Protein AF-A0A1T3VGL6-F1 (afdb_monomer_lite)

Sequence (70 aa):
MIAAAPAAAEPTYECTASAEGHMFLVPYDHPRDPGYYYQCRGGAWRLIAVCSQSAGCPPAPDPGGPIVEI

Secondary structure (DSSP, 8-state):
---PPP--SS-SS---GGGTT-EEEE--BTTTB--EEEEEETTEEEEEEE-BTTTBSPPPPPTTSPP---

Structure (mmCIF, N/CA/C/O backbone):
data_AF-A0A1T3VGL6-F1
#
_entry.id   AF-A0A1T3VGL6-F1
#
loop_
_atom_site.group_PDB
_atom_site.id
_atom_site.type_symbol
_atom_site.label_atom_id
_atom_site.label_alt_id
_atom_site.label_comp_id
_atom_site.label_asym_id
_atom_site.label_entity_id
_atom_site.label_seq_id
_atom_site.pdbx_PDB_ins_code
_atom_site.Cartn_x
_atom_site.Cartn_y
_atom_site.Cartn_z
_atom_site.occupancy
_atom_site.B_iso_or_equiv
_atom_site.auth_seq_id
_atom_site.auth_comp_id
_atom_site.auth_asym_id
_atom_site.auth_atom_id
_atom_site.pdbx_PDB_model_num
ATOM 1 N N . MET A 1 1 ? 6.009 -32.902 0.508 1.00 33.88 1 MET A N 1
ATOM 2 C CA . MET A 1 1 ? 6.458 -31.664 1.177 1.00 33.88 1 MET A CA 1
ATOM 3 C C . MET A 1 1 ? 5.715 -30.514 0.529 1.00 33.88 1 MET A C 1
ATOM 5 O O . MET A 1 1 ? 5.902 -30.298 -0.659 1.00 33.88 1 MET A O 1
ATOM 9 N N . ILE A 1 2 ? 4.797 -29.874 1.251 1.00 41.41 2 ILE A N 1
ATOM 10 C CA . ILE A 1 2 ? 4.073 -28.703 0.746 1.00 41.41 2 ILE A CA 1
ATOM 11 C C . ILE A 1 2 ? 5.041 -27.536 0.920 1.00 41.41 2 ILE A C 1
ATOM 13 O O . ILE A 1 2 ? 5.316 -27.130 2.046 1.00 41.41 2 ILE A O 1
ATOM 17 N N . ALA A 1 3 ? 5.647 -27.082 -0.174 1.00 38.88 3 ALA A N 1
ATOM 18 C CA . ALA A 1 3 ? 6.426 -25.858 -0.160 1.00 38.88 3 ALA A CA 1
ATOM 19 C C . ALA A 1 3 ? 5.440 -24.710 0.072 1.00 38.88 3 ALA A C 1
ATOM 21 O O . ALA A 1 3 ? 4.702 -24.336 -0.837 1.00 38.88 3 ALA A O 1
ATOM 22 N N . ALA A 1 4 ? 5.384 -24.190 1.298 1.00 43.78 4 ALA A N 1
ATOM 23 C CA . ALA A 1 4 ? 4.846 -22.858 1.502 1.00 43.78 4 ALA A CA 1
ATOM 24 C C . ALA A 1 4 ? 5.727 -21.924 0.664 1.00 43.78 4 ALA A C 1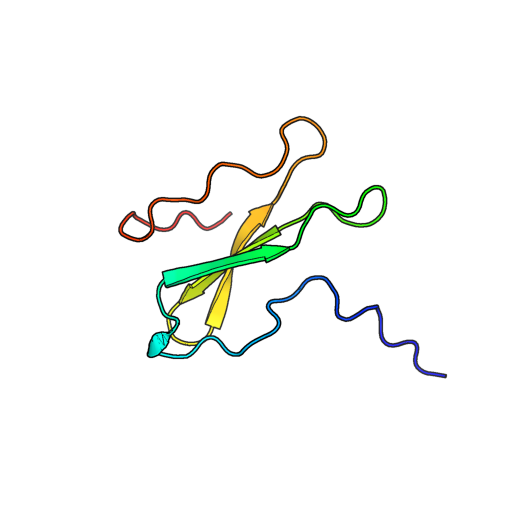
ATOM 26 O O . ALA A 1 4 ? 6.941 -21.857 0.882 1.00 43.78 4 ALA A O 1
ATOM 27 N N . ALA A 1 5 ? 5.139 -21.274 -0.343 1.00 44.19 5 ALA A N 1
ATOM 28 C CA . ALA A 1 5 ? 5.770 -20.125 -0.975 1.00 44.19 5 ALA A CA 1
ATOM 29 C C . ALA A 1 5 ? 6.232 -19.174 0.144 1.00 44.19 5 ALA A C 1
ATOM 31 O O . ALA A 1 5 ? 5.555 -19.110 1.177 1.00 44.19 5 ALA A O 1
ATOM 32 N N . PRO A 1 6 ? 7.381 -18.489 0.013 1.00 42.38 6 PRO A N 1
ATOM 33 C CA . PRO A 1 6 ? 7.795 -17.554 1.047 1.00 42.38 6 PRO A CA 1
ATOM 34 C C . PRO A 1 6 ? 6.645 -16.565 1.258 1.00 42.38 6 PRO A C 1
ATOM 36 O O . PRO A 1 6 ? 6.250 -15.871 0.324 1.00 42.38 6 PRO A O 1
ATOM 39 N N . ALA A 1 7 ? 6.079 -16.554 2.466 1.00 47.94 7 ALA A N 1
ATOM 40 C CA . ALA A 1 7 ? 5.014 -15.652 2.903 1.00 47.94 7 ALA A CA 1
ATOM 41 C C . ALA A 1 7 ? 5.572 -14.228 3.089 1.00 47.94 7 ALA A C 1
ATOM 43 O O . ALA A 1 7 ? 5.512 -13.653 4.171 1.00 47.94 7 ALA A O 1
ATOM 44 N N . ALA A 1 8 ? 6.248 -13.718 2.060 1.00 49.31 8 ALA A N 1
ATOM 45 C CA . ALA A 1 8 ? 7.156 -12.580 2.138 1.00 49.31 8 ALA A CA 1
ATOM 46 C C . ALA A 1 8 ? 6.660 -11.341 1.376 1.00 49.31 8 ALA A C 1
ATOM 48 O O . ALA A 1 8 ? 7.391 -10.360 1.307 1.00 49.31 8 ALA A O 1
ATOM 49 N N . ALA A 1 9 ? 5.435 -11.347 0.842 1.00 58.47 9 ALA A N 1
ATOM 50 C CA . ALA A 1 9 ? 4.897 -10.222 0.067 1.00 58.47 9 ALA A CA 1
ATOM 51 C C . ALA A 1 9 ? 3.597 -9.630 0.646 1.00 58.47 9 ALA A C 1
ATOM 53 O O . ALA A 1 9 ? 2.840 -8.973 -0.068 1.00 58.47 9 ALA A O 1
ATOM 54 N N . GLU A 1 10 ? 3.331 -9.852 1.936 1.00 60.66 10 GLU A N 1
ATOM 55 C CA . GLU A 1 10 ? 2.106 -9.417 2.611 1.00 60.66 10 GLU A CA 1
ATOM 56 C C . GLU A 1 10 ? 2.434 -8.713 3.943 1.00 60.66 10 GLU A C 1
ATOM 58 O O . GLU A 1 10 ? 3.463 -9.002 4.564 1.00 60.66 10 GLU A O 1
ATOM 63 N N . PRO A 1 11 ? 1.593 -7.768 4.393 1.00 71.12 11 PRO A N 1
ATOM 64 C CA . PRO A 1 11 ? 1.779 -7.071 5.662 1.00 71.12 11 PRO A CA 1
ATOM 65 C C . PRO A 1 11 ? 1.867 -8.033 6.855 1.00 71.12 11 PRO A C 1
ATOM 67 O O . PRO A 1 11 ? 1.037 -8.921 7.031 1.00 71.12 11 PRO A O 1
ATOM 70 N N . THR A 1 12 ? 2.880 -7.830 7.702 1.00 74.38 12 THR A N 1
ATOM 71 C CA . THR A 1 12 ? 3.263 -8.767 8.778 1.00 74.38 12 THR A CA 1
ATOM 72 C C . THR A 1 12 ? 2.433 -8.645 10.058 1.00 74.38 12 THR A C 1
ATOM 74 O O . THR A 1 12 ? 2.644 -9.408 11.002 1.00 74.38 12 THR A O 1
ATOM 77 N N . TYR A 1 13 ? 1.505 -7.690 10.115 1.00 78.62 13 TYR A N 1
ATOM 78 C CA . TYR A 1 13 ? 0.602 -7.476 11.243 1.00 78.62 13 TYR A CA 1
ATOM 79 C C . TYR A 1 13 ? -0.820 -7.200 10.763 1.00 78.62 13 TYR A C 1
ATOM 81 O O . TYR A 1 13 ? -1.036 -6.753 9.638 1.00 78.62 13 TYR A O 1
ATOM 89 N N . GLU A 1 14 ? -1.803 -7.471 11.619 1.00 82.69 14 GLU A N 1
ATOM 90 C CA . GLU A 1 14 ? -3.214 -7.297 11.283 1.00 82.69 14 GLU A CA 1
ATOM 91 C C . GLU A 1 14 ? -3.570 -5.816 11.093 1.00 82.69 14 GLU A C 1
ATOM 93 O O . GLU A 1 14 ? -3.174 -4.948 11.878 1.00 82.69 14 GLU A O 1
ATOM 98 N N . CYS A 1 15 ? -4.349 -5.532 10.049 1.00 84.12 15 CYS A N 1
ATOM 99 C CA . CYS A 1 15 ? -4.977 -4.232 9.881 1.00 84.12 15 CYS A CA 1
ATOM 100 C C . CYS A 1 15 ? -6.118 -4.113 10.899 1.00 84.12 15 CYS A C 1
ATOM 102 O O . CYS A 1 15 ? -7.186 -4.687 10.722 1.00 84.12 15 CYS A O 1
ATOM 104 N N . THR A 1 16 ? -5.876 -3.392 11.991 1.00 84.31 16 THR A N 1
ATOM 105 C CA . THR A 1 16 ? -6.881 -3.105 13.026 1.00 84.31 16 THR A CA 1
ATOM 106 C C . THR A 1 16 ? -7.377 -1.667 12.903 1.00 84.31 16 THR A C 1
ATOM 108 O O . THR A 1 16 ? -6.749 -0.852 12.234 1.00 84.31 16 THR A O 1
ATOM 111 N N . ALA A 1 17 ? -8.461 -1.309 13.601 1.00 80.44 17 ALA A N 1
ATOM 112 C CA . ALA A 1 17 ? -8.952 0.076 13.631 1.00 80.44 17 ALA A CA 1
ATOM 113 C C . ALA A 1 17 ? -7.880 1.089 14.087 1.00 80.44 17 ALA A C 1
ATOM 115 O O . ALA A 1 17 ? -7.884 2.235 13.650 1.00 80.44 17 ALA A O 1
ATOM 116 N N . SER A 1 18 ? -6.939 0.660 14.933 1.00 80.00 18 SER A N 1
ATOM 117 C CA . SER A 1 18 ? -5.810 1.482 15.389 1.00 80.00 18 SER A CA 1
ATOM 118 C C . SER A 1 18 ? -4.713 1.646 14.337 1.00 80.00 18 SER A C 1
ATOM 120 O O . SER A 1 18 ? -3.899 2.554 14.456 1.00 80.00 18 SER A O 1
ATOM 122 N N . ALA A 1 19 ? -4.667 0.752 13.349 1.00 80.56 19 ALA A N 1
ATOM 123 C CA . ALA A 1 19 ? -3.733 0.791 12.233 1.00 80.56 19 ALA A CA 1
ATOM 124 C C . ALA A 1 19 ? -4.366 1.397 10.972 1.00 80.56 19 ALA A C 1
ATOM 126 O O . ALA A 1 19 ? -3.732 1.404 9.922 1.00 80.56 19 ALA A O 1
ATOM 127 N N . GLU A 1 20 ? -5.604 1.891 11.041 1.00 82.88 20 GLU A N 1
ATOM 128 C CA . GLU A 1 20 ? -6.293 2.463 9.888 1.00 82.88 20 GLU A CA 1
ATOM 129 C C . GLU A 1 20 ? -5.478 3.619 9.286 1.00 82.88 20 GLU A C 1
ATOM 131 O O . GLU A 1 20 ? -5.016 4.518 9.991 1.00 82.88 20 GLU A O 1
ATOM 136 N N . GLY A 1 21 ? -5.256 3.575 7.972 1.00 78.69 21 GLY A N 1
ATOM 137 C CA . GLY A 1 21 ? -4.404 4.528 7.259 1.00 78.69 21 GLY A CA 1
ATOM 138 C C . GLY A 1 21 ? -2.899 4.259 7.380 1.00 78.69 21 GLY A C 1
ATOM 139 O O . GLY A 1 21 ? -2.119 4.916 6.689 1.00 78.69 21 GLY A O 1
ATOM 140 N N . HIS A 1 22 ? -2.467 3.280 8.188 1.00 84.75 22 HIS A N 1
ATOM 141 C CA . HIS A 1 22 ? -1.075 2.837 8.194 1.00 84.75 22 HIS A CA 1
ATOM 142 C C . HIS A 1 22 ? -0.680 2.325 6.818 1.00 84.75 22 HIS A C 1
ATOM 144 O O . HIS A 1 22 ? -1.474 1.707 6.105 1.00 84.75 22 HIS A O 1
ATOM 150 N N . MET A 1 23 ? 0.587 2.543 6.486 1.00 82.62 23 MET A N 1
ATOM 151 C CA . MET A 1 23 ? 1.178 2.086 5.241 1.00 82.62 23 MET A CA 1
ATOM 152 C C . MET A 1 23 ? 2.223 1.021 5.531 1.00 82.62 23 MET A C 1
ATOM 154 O O . MET A 1 23 ? 3.004 1.138 6.477 1.00 82.62 23 MET A O 1
ATOM 158 N N . PHE A 1 24 ? 2.240 -0.009 4.697 1.00 83.12 24 PHE A N 1
ATOM 159 C CA . PHE A 1 24 ? 3.211 -1.086 4.752 1.00 83.12 24 PHE A CA 1
ATOM 160 C C . PHE A 1 24 ? 3.921 -1.176 3.405 1.00 83.12 24 PHE A C 1
ATOM 162 O O . PHE A 1 24 ? 3.278 -1.359 2.372 1.00 83.12 24 PHE A O 1
ATOM 169 N N . LEU A 1 25 ? 5.244 -1.032 3.424 1.00 79.62 25 LEU A N 1
ATOM 170 C CA . LEU A 1 25 ? 6.089 -1.205 2.249 1.00 79.62 25 LEU A CA 1
ATOM 171 C C . LEU A 1 25 ? 6.686 -2.610 2.280 1.00 79.62 25 LEU A C 1
ATOM 173 O O . LEU A 1 25 ? 7.468 -2.930 3.175 1.00 79.62 25 LEU A O 1
ATOM 177 N N . VAL A 1 26 ? 6.354 -3.417 1.278 1.00 79.81 26 VAL A N 1
ATOM 178 C CA . VAL A 1 26 ? 7.137 -4.598 0.922 1.00 79.81 26 VAL A CA 1
ATOM 179 C C . VAL A 1 26 ? 8.321 -4.110 0.083 1.00 79.81 26 VAL A C 1
ATOM 181 O O . VAL A 1 26 ? 8.108 -3.580 -1.012 1.00 79.81 26 VAL A O 1
ATOM 184 N N . PRO A 1 27 ? 9.560 -4.216 0.589 1.00 72.00 27 PRO A N 1
ATOM 185 C CA . PRO A 1 27 ? 10.728 -3.739 -0.128 1.00 72.00 27 PRO A CA 1
ATOM 186 C C . PRO A 1 27 ? 10.946 -4.542 -1.410 1.00 72.00 27 PRO A C 1
ATOM 188 O O . PRO A 1 27 ? 10.662 -5.732 -1.491 1.00 72.00 27 PRO A O 1
ATOM 191 N N . TYR A 1 28 ? 11.481 -3.858 -2.412 1.00 71.25 28 TYR A N 1
ATOM 192 C CA . TYR A 1 28 ? 11.805 -4.423 -3.714 1.00 71.25 28 TYR A CA 1
ATOM 193 C C . TYR A 1 28 ? 12.955 -5.445 -3.606 1.00 71.25 28 TYR A C 1
ATOM 195 O O . TYR A 1 28 ? 14.089 -5.055 -3.326 1.00 71.25 28 TYR A O 1
ATOM 203 N N . ASP A 1 29 ? 12.669 -6.734 -3.841 1.00 69.69 29 ASP A N 1
ATOM 204 C CA . ASP A 1 29 ? 13.636 -7.849 -3.805 1.00 69.69 29 ASP A CA 1
ATOM 205 C C . ASP A 1 29 ? 13.875 -8.404 -5.219 1.00 69.69 29 ASP A C 1
ATOM 207 O O . ASP A 1 29 ? 13.336 -9.427 -5.655 1.00 69.69 29 ASP A O 1
ATOM 211 N N . HIS A 1 30 ? 14.661 -7.670 -6.004 1.00 61.34 30 HIS A N 1
ATOM 212 C CA . HIS A 1 30 ? 14.921 -8.019 -7.402 1.00 61.34 30 HIS A CA 1
ATOM 213 C C . HIS A 1 30 ? 15.987 -9.115 -7.541 1.00 61.34 30 HIS A C 1
ATOM 215 O O . HIS A 1 30 ? 16.993 -9.058 -6.832 1.00 61.34 30 HIS A O 1
ATOM 221 N N . PRO A 1 31 ? 15.833 -10.092 -8.466 1.00 62.78 31 PRO A N 1
ATOM 222 C CA . PRO A 1 31 ? 14.863 -10.167 -9.571 1.00 62.78 31 PRO A CA 1
ATOM 223 C C . PRO A 1 31 ? 13.540 -10.879 -9.275 1.00 62.78 31 PRO A C 1
ATOM 225 O O . PRO A 1 31 ? 12.798 -11.173 -10.212 1.00 62.78 31 PRO A O 1
ATOM 228 N N . ARG A 1 32 ? 13.247 -11.206 -8.014 1.00 66.88 32 ARG A N 1
ATOM 229 C CA . ARG A 1 32 ? 12.115 -12.073 -7.669 1.00 66.88 32 ARG A CA 1
ATOM 230 C C . ARG A 1 32 ? 10.795 -11.338 -7.527 1.00 66.88 32 ARG A C 1
ATOM 232 O O . ARG A 1 32 ? 9.794 -11.887 -7.975 1.00 66.88 32 ARG A O 1
ATOM 239 N N . ASP A 1 33 ? 10.793 -10.150 -6.929 1.00 67.94 33 ASP A N 1
ATOM 240 C CA . ASP A 1 33 ? 9.548 -9.487 -6.555 1.00 67.94 33 ASP A CA 1
ATOM 241 C C . ASP A 1 33 ? 9.585 -7.963 -6.798 1.00 67.94 33 ASP A C 1
ATOM 243 O O . ASP A 1 33 ? 10.501 -7.272 -6.331 1.00 67.94 33 ASP A O 1
ATOM 247 N N . PRO A 1 34 ? 8.621 -7.412 -7.563 1.00 67.50 34 PRO A N 1
ATOM 248 C CA . PRO A 1 34 ? 8.414 -5.977 -7.621 1.00 67.50 34 PRO A CA 1
ATOM 249 C C . PRO A 1 34 ? 7.771 -5.557 -6.297 1.00 67.50 34 PRO A C 1
ATOM 251 O O . PRO A 1 34 ? 6.612 -5.862 -6.079 1.00 67.50 34 PRO A O 1
ATOM 254 N N . GLY A 1 35 ? 8.513 -4.888 -5.409 1.00 77.81 35 GLY A N 1
ATOM 255 C CA . GLY A 1 35 ? 7.994 -4.457 -4.103 1.00 77.81 35 GLY A CA 1
ATOM 256 C C . GLY A 1 35 ? 6.618 -3.771 -4.167 1.00 77.81 35 GLY A C 1
ATOM 257 O O . GLY A 1 35 ? 6.184 -3.290 -5.214 1.00 77.81 35 GLY A O 1
ATOM 258 N N . TYR A 1 36 ? 5.925 -3.683 -3.037 1.00 82.31 36 TYR A N 1
ATOM 259 C CA . TYR A 1 36 ? 4.511 -3.291 -2.984 1.00 82.31 36 TYR A CA 1
ATOM 260 C C . TYR A 1 36 ? 4.231 -2.288 -1.870 1.00 82.31 36 TYR A C 1
ATOM 262 O O . TYR A 1 36 ? 4.816 -2.366 -0.793 1.00 82.31 36 TYR A O 1
ATOM 270 N N . TYR A 1 37 ? 3.268 -1.396 -2.090 1.00 84.19 37 TYR A N 1
ATOM 271 C CA . TYR A 1 37 ? 2.697 -0.553 -1.044 1.00 84.19 37 TYR A CA 1
ATOM 272 C C . TYR A 1 37 ? 1.286 -1.016 -0.696 1.00 84.19 37 TYR A C 1
ATOM 274 O O . TYR A 1 37 ? 0.403 -1.051 -1.556 1.00 84.19 37 TYR A O 1
ATOM 282 N N . TYR A 1 38 ? 1.064 -1.298 0.584 1.00 85.12 38 TYR A N 1
ATOM 283 C CA . TYR A 1 38 ? -0.243 -1.597 1.152 1.00 85.12 38 TYR A CA 1
ATOM 284 C C . TYR A 1 38 ? -0.695 -0.489 2.101 1.00 85.12 38 TYR A C 1
ATOM 286 O O . TYR A 1 38 ? 0.125 0.128 2.782 1.00 85.12 38 TYR A O 1
ATOM 294 N N . GLN A 1 39 ? -2.006 -0.289 2.201 1.00 86.19 39 GLN A N 1
ATOM 295 C CA . GLN A 1 39 ? -2.633 0.570 3.199 1.00 86.19 39 GLN A CA 1
ATOM 296 C C . GLN A 1 39 ? -3.721 -0.184 3.964 1.00 86.19 39 GLN A C 1
ATOM 298 O O . GLN A 1 39 ? -4.506 -0.925 3.373 1.00 86.19 39 GLN A O 1
ATOM 303 N N . CYS A 1 40 ? -3.762 -0.003 5.280 1.00 86.44 40 CYS A N 1
ATOM 304 C CA . CYS A 1 40 ? -4.792 -0.580 6.134 1.00 86.44 40 CYS A CA 1
ATOM 305 C C . CYS A 1 40 ? -6.086 0.239 6.018 1.00 86.44 40 CYS A C 1
ATOM 307 O O . CYS A 1 40 ? -6.074 1.450 6.247 1.00 86.44 40 CYS A O 1
ATOM 309 N N . ARG A 1 41 ? -7.174 -0.420 5.599 1.00 82.31 41 ARG A N 1
ATOM 310 C CA . ARG A 1 41 ? -8.502 0.163 5.378 1.00 82.31 41 ARG A CA 1
ATOM 311 C C . ARG A 1 41 ? -9.622 -0.800 5.749 1.00 82.31 41 ARG A C 1
ATOM 313 O O . ARG A 1 41 ? -9.706 -1.906 5.212 1.00 82.31 41 ARG A O 1
ATOM 320 N N . GLY A 1 42 ? -10.540 -0.355 6.597 1.00 82.38 42 GLY A N 1
ATOM 321 C CA . GLY A 1 42 ? -11.715 -1.113 7.015 1.00 82.38 42 GLY A CA 1
ATOM 322 C C . GLY A 1 42 ? -11.356 -2.447 7.666 1.00 82.38 42 GLY A C 1
ATOM 323 O O . GLY A 1 42 ? -12.091 -3.417 7.500 1.00 82.38 42 GLY A O 1
ATOM 324 N N . GLY A 1 43 ? -10.205 -2.519 8.340 1.00 83.38 43 GLY A N 1
ATOM 325 C CA . GLY A 1 43 ? -9.695 -3.760 8.925 1.00 83.38 43 GLY A CA 1
ATOM 326 C C . GLY A 1 43 ? -9.050 -4.731 7.924 1.00 83.38 43 GLY A C 1
ATOM 327 O O . GLY A 1 43 ? -8.819 -5.890 8.255 1.00 83.38 43 GLY A O 1
ATOM 328 N N . ALA A 1 44 ? -8.762 -4.292 6.694 1.00 83.69 44 ALA A N 1
ATOM 329 C CA . ALA A 1 44 ? -8.052 -5.081 5.692 1.00 83.69 44 ALA A CA 1
ATOM 330 C C . ALA A 1 44 ? -6.909 -4.294 5.036 1.00 83.69 44 ALA A C 1
ATOM 332 O O . ALA A 1 44 ? -7.029 -3.107 4.744 1.00 83.69 44 ALA A O 1
ATOM 333 N N . TRP A 1 45 ? -5.805 -4.974 4.735 1.00 84.25 45 TRP A N 1
ATOM 334 C CA . TRP A 1 45 ? -4.738 -4.396 3.924 1.00 84.25 45 TRP A CA 1
ATOM 335 C C . TRP A 1 45 ? -5.121 -4.377 2.447 1.00 84.25 45 TRP A C 1
ATOM 337 O O . TRP A 1 45 ? -5.553 -5.385 1.890 1.00 84.25 45 TRP A O 1
ATOM 347 N N . ARG A 1 46 ? -4.959 -3.222 1.806 1.00 84.38 46 ARG A N 1
ATOM 348 C CA . ARG A 1 46 ? -5.255 -2.997 0.390 1.00 84.38 46 ARG A CA 1
ATOM 349 C C . ARG A 1 46 ? -3.986 -2.594 -0.335 1.00 84.38 46 ARG A C 1
ATOM 351 O O . ARG A 1 46 ? -3.290 -1.691 0.121 1.00 84.38 46 ARG A O 1
ATOM 358 N N . LEU A 1 47 ? -3.683 -3.267 -1.441 1.00 82.25 47 LEU A N 1
ATOM 359 C CA . LEU 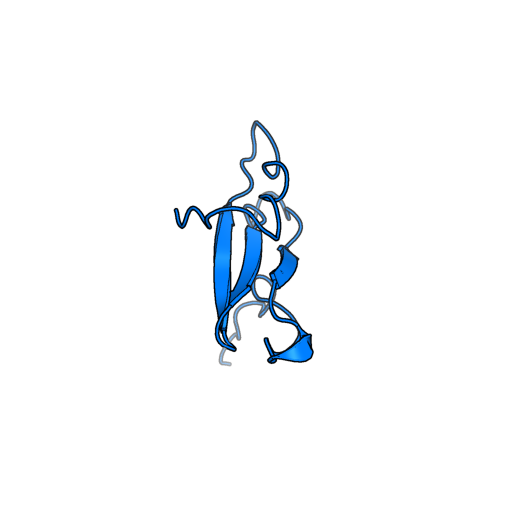A 1 47 ? -2.593 -2.879 -2.329 1.00 82.25 47 LEU A CA 1
ATOM 360 C C . LEU A 1 47 ? -2.965 -1.555 -3.005 1.00 82.25 47 LEU A C 1
ATOM 362 O O . LEU A 1 47 ? -4.016 -1.457 -3.630 1.00 82.25 47 LEU A O 1
ATOM 366 N N . ILE A 1 48 ? -2.110 -0.551 -2.866 1.00 82.88 48 ILE A N 1
ATOM 367 C CA . ILE A 1 48 ? -2.330 0.796 -3.415 1.00 82.88 48 ILE A CA 1
ATOM 368 C C . ILE A 1 48 ? -1.276 1.179 -4.456 1.00 82.88 48 ILE A C 1
ATOM 370 O O . ILE A 1 48 ? -1.493 2.095 -5.242 1.00 82.88 48 ILE A O 1
ATOM 374 N N . ALA A 1 49 ? -0.126 0.497 -4.477 1.00 78.00 49 ALA A N 1
ATOM 375 C CA . ALA A 1 49 ? 0.905 0.734 -5.477 1.00 78.00 49 ALA A CA 1
ATOM 376 C C . ALA A 1 49 ? 1.820 -0.483 -5.659 1.00 78.00 49 ALA A C 1
ATOM 378 O O . ALA A 1 49 ? 2.116 -1.196 -4.699 1.00 78.00 49 ALA A O 1
ATOM 379 N N . VAL A 1 50 ? 2.332 -0.666 -6.878 1.00 80.00 50 VAL A N 1
ATOM 380 C CA . VAL A 1 50 ? 3.414 -1.613 -7.185 1.00 80.00 50 VAL A CA 1
ATOM 381 C C . VAL A 1 50 ? 4.672 -0.827 -7.537 1.00 80.00 50 VAL A C 1
ATOM 383 O O . VAL A 1 50 ? 4.632 0.116 -8.329 1.00 80.00 50 VAL A O 1
ATOM 386 N N . CYS A 1 51 ? 5.797 -1.207 -6.947 1.00 77.06 51 CYS A N 1
ATOM 387 C CA . CYS A 1 51 ? 7.100 -0.639 -7.240 1.00 77.06 51 CYS A CA 1
ATOM 388 C C . CYS A 1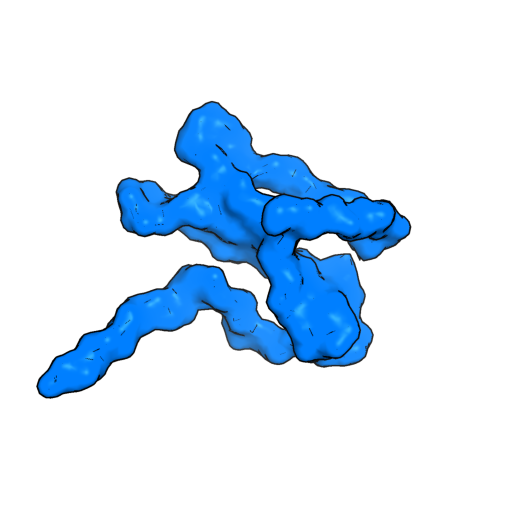 51 ? 7.578 -1.129 -8.606 1.00 77.06 51 CYS A C 1
ATOM 390 O O . CYS A 1 51 ? 7.555 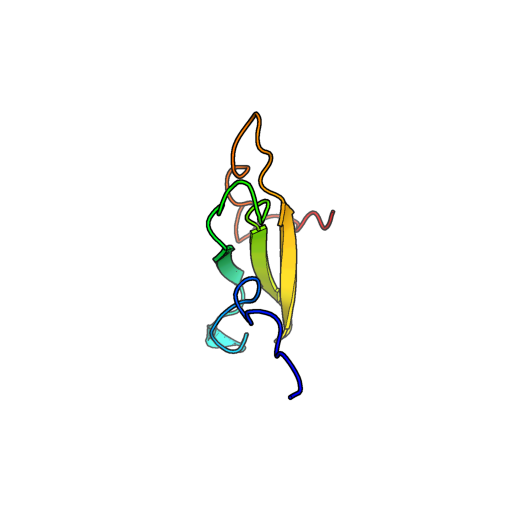-2.321 -8.913 1.00 77.06 51 CYS A O 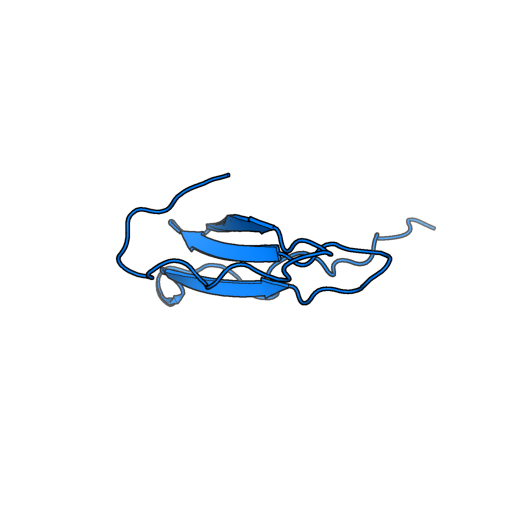1
ATOM 392 N N . SER A 1 52 ? 8.042 -0.204 -9.440 1.00 71.56 52 SER A N 1
ATOM 393 C CA . SER A 1 52 ? 8.587 -0.551 -10.751 1.00 71.56 52 SER A CA 1
ATOM 394 C C . SER A 1 52 ? 10.104 -0.692 -10.687 1.00 71.56 52 SER A C 1
ATOM 396 O O . SER A 1 52 ? 10.776 0.009 -9.931 1.00 71.56 52 SER A O 1
ATOM 398 N N . GLN A 1 53 ? 10.664 -1.543 -11.547 1.00 65.50 53 GLN A N 1
ATOM 399 C CA . GLN A 1 53 ? 12.120 -1.697 -11.647 1.00 65.50 53 GLN A CA 1
ATOM 400 C C . GLN A 1 53 ? 12.817 -0.412 -12.109 1.00 65.50 53 GLN A C 1
ATOM 402 O O . GLN A 1 53 ? 13.957 -0.147 -11.743 1.00 65.50 53 GLN A O 1
ATOM 407 N N . SER A 1 54 ? 12.134 0.374 -12.944 1.00 66.62 54 SER A N 1
ATOM 408 C CA . SER A 1 54 ? 12.708 1.545 -13.607 1.00 66.62 54 SER A CA 1
ATOM 409 C C . SER A 1 54 ? 12.596 2.827 -12.784 1.00 66.62 54 SER A C 1
ATOM 411 O O . SER A 1 54 ? 13.431 3.710 -12.946 1.00 66.62 54 SER A O 1
ATOM 413 N N . ALA A 1 55 ? 11.581 2.946 -11.922 1.00 66.38 55 ALA A N 1
ATOM 414 C CA . ALA A 1 55 ? 11.306 4.162 -11.151 1.00 66.38 55 ALA A CA 1
ATOM 415 C C . ALA A 1 55 ? 11.238 3.938 -9.628 1.00 66.38 55 ALA A C 1
ATOM 417 O O . ALA A 1 55 ? 11.033 4.894 -8.885 1.00 66.38 55 ALA A O 1
ATOM 418 N N . GLY A 1 56 ? 11.422 2.703 -9.149 1.00 68.31 56 GLY A N 1
ATOM 419 C CA . GLY A 1 56 ? 11.266 2.356 -7.738 1.00 68.31 56 GLY A CA 1
ATOM 420 C C . GLY A 1 56 ? 9.804 2.374 -7.287 1.00 68.31 56 GLY A C 1
ATOM 421 O O . GLY A 1 56 ? 8.877 2.277 -8.100 1.00 68.31 56 GLY A O 1
ATOM 422 N N . CYS A 1 57 ? 9.596 2.460 -5.973 1.00 70.50 57 CYS A N 1
ATOM 423 C CA . CYS A 1 57 ? 8.266 2.610 -5.395 1.00 70.50 57 CYS A CA 1
ATOM 424 C C . CYS A 1 57 ? 7.777 4.053 -5.569 1.00 70.50 57 CYS A C 1
ATOM 426 O O . CYS A 1 57 ? 8.537 4.974 -5.257 1.00 70.50 57 CYS A O 1
ATOM 428 N N . PRO A 1 58 ? 6.536 4.278 -6.040 1.00 68.69 58 PRO A N 1
ATOM 429 C CA . PRO A 1 58 ? 5.978 5.624 -6.078 1.00 68.69 58 PRO A CA 1
ATOM 430 C C . PRO A 1 58 ? 5.936 6.217 -4.659 1.00 68.69 58 PRO A C 1
ATOM 432 O O . PRO A 1 58 ? 5.874 5.459 -3.683 1.00 68.69 58 PRO A O 1
ATOM 435 N N . PRO A 1 59 ? 5.981 7.557 -4.520 1.00 67.62 59 PRO A N 1
ATOM 436 C CA . PRO A 1 59 ? 5.792 8.185 -3.223 1.00 67.62 59 PRO A CA 1
ATOM 437 C C . PRO A 1 59 ? 4.469 7.708 -2.632 1.00 67.62 59 PRO A C 1
ATOM 439 O O . PRO A 1 59 ? 3.463 7.592 -3.337 1.00 67.62 59 PRO A O 1
ATOM 442 N N . ALA A 1 60 ? 4.502 7.401 -1.341 1.00 63.75 60 ALA A N 1
ATOM 443 C CA . ALA A 1 60 ? 3.326 6.944 -0.638 1.00 63.75 60 ALA A CA 1
ATOM 444 C C . ALA A 1 60 ? 2.189 7.978 -0.791 1.00 63.75 60 ALA A C 1
ATOM 446 O O . ALA A 1 60 ? 2.454 9.177 -0.646 1.00 63.75 60 ALA A O 1
ATOM 447 N N . PRO A 1 61 ? 0.958 7.553 -1.130 1.00 63.16 61 PRO A N 1
ATOM 448 C CA . PRO A 1 61 ? -0.153 8.475 -1.306 1.00 63.16 61 PRO A CA 1
ATOM 449 C C . PRO A 1 61 ? -0.472 9.187 0.009 1.00 63.16 61 PRO A C 1
ATOM 451 O O . PRO A 1 61 ? -0.216 8.665 1.096 1.00 63.16 61 PRO A O 1
ATOM 454 N N . ASP A 1 62 ? -1.041 10.386 -0.106 1.00 63.75 62 A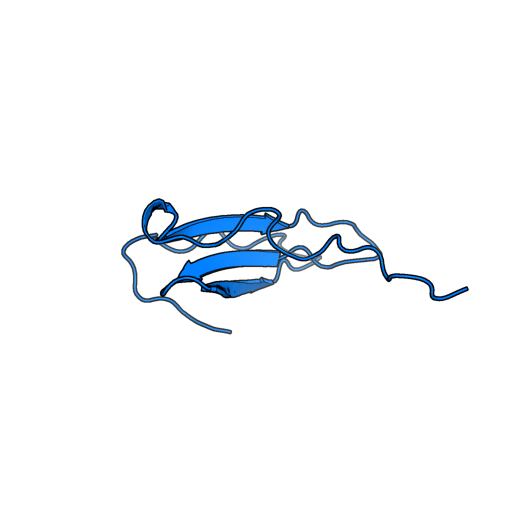SP A N 1
ATOM 455 C CA . ASP A 1 62 ? -1.458 11.184 1.042 1.00 63.75 62 ASP A CA 1
ATOM 456 C C . ASP A 1 62 ? -2.361 10.349 1.973 1.00 63.75 62 ASP A C 1
ATOM 458 O O . ASP A 1 62 ? -3.394 9.846 1.520 1.00 63.75 62 ASP A O 1
ATOM 462 N N . PRO A 1 63 ? -2.030 10.201 3.270 1.00 59.00 63 PRO A N 1
ATOM 463 C CA . PRO A 1 63 ? -2.790 9.343 4.182 1.00 59.00 63 PRO A CA 1
ATOM 464 C C . PRO A 1 63 ? -4.218 9.852 4.438 1.00 59.00 63 PRO A C 1
ATOM 466 O O . PRO A 1 63 ? -5.077 9.076 4.845 1.00 59.00 63 PRO A O 1
ATOM 469 N N . GLY A 1 64 ? -4.482 11.140 4.188 1.00 61.94 64 GLY A N 1
ATOM 470 C CA . GLY A 1 64 ? -5.827 11.731 4.195 1.00 61.94 64 GLY A CA 1
ATOM 471 C C . GLY A 1 64 ? -6.422 11.970 2.801 1.00 61.94 64 GLY A C 1
ATOM 472 O O . GLY A 1 64 ? -7.508 12.539 2.695 1.00 61.94 64 GLY A O 1
ATOM 473 N N . GLY A 1 65 ? -5.708 11.599 1.736 1.00 62.91 65 GLY A N 1
ATOM 474 C CA . GLY A 1 65 ? -6.131 11.792 0.353 1.00 62.91 65 GLY A CA 1
ATOM 475 C C . GLY A 1 65 ? -7.104 10.709 -0.128 1.00 62.91 65 GLY A C 1
ATOM 476 O O . GLY A 1 65 ? -7.253 9.662 0.507 1.00 62.91 65 GLY A O 1
ATOM 477 N N . PRO A 1 66 ? -7.791 10.931 -1.264 1.00 58.00 66 PRO A N 1
ATOM 478 C CA . PRO A 1 66 ? -8.576 9.884 -1.901 1.00 58.00 66 PRO A CA 1
ATOM 479 C C . PRO A 1 66 ? -7.652 8.738 -2.317 1.00 58.00 66 PRO A C 1
ATOM 481 O O . PRO A 1 66 ? -6.613 8.946 -2.942 1.00 58.00 66 PRO A O 1
ATOM 484 N N . ILE A 1 67 ? -8.040 7.519 -1.962 1.00 58.50 67 ILE A N 1
ATOM 485 C CA . ILE A 1 67 ? -7.221 6.338 -2.221 1.00 58.50 67 ILE A CA 1
ATOM 486 C C . ILE A 1 67 ? -7.445 5.901 -3.660 1.00 58.50 67 ILE A C 1
ATOM 488 O O . ILE A 1 67 ? -8.572 5.602 -4.055 1.00 58.50 67 ILE A O 1
ATOM 492 N N . VAL A 1 68 ? -6.363 5.904 -4.434 1.00 59.97 68 VAL A N 1
ATOM 493 C CA . VAL A 1 68 ? -6.338 5.409 -5.808 1.00 59.97 68 VAL A CA 1
ATOM 494 C C . VAL A 1 68 ? -5.946 3.939 -5.743 1.00 59.97 68 VAL A C 1
ATOM 496 O O . VAL A 1 68 ? -4.789 3.611 -5.497 1.00 59.97 68 VAL A O 1
ATOM 499 N N . GLU A 1 69 ? -6.935 3.064 -5.890 1.00 59.62 69 GLU A N 1
ATOM 500 C CA . GLU A 1 69 ? -6.705 1.633 -6.096 1.00 59.62 69 GLU A CA 1
ATOM 501 C C . GLU A 1 69 ? -6.275 1.426 -7.556 1.00 59.62 69 GLU A C 1
ATOM 503 O O . GLU A 1 69 ? -6.845 2.045 -8.461 1.00 59.62 69 GLU A O 1
ATOM 508 N N . ILE A 1 70 ? -5.237 0.614 -7.768 1.00 59.31 70 ILE A N 1
ATOM 509 C CA . ILE A 1 70 ? -4.688 0.283 -9.094 1.00 59.31 70 ILE A CA 1
ATOM 510 C C . ILE A 1 70 ? -5.254 -1.023 -9.642 1.00 59.31 70 ILE A C 1
ATOM 512 O O . ILE A 1 70 ? -5.524 -1.941 -8.834 1.00 59.31 70 ILE A O 1
#

Radius of gyration: 13.16 Å; chains: 1; bounding box: 27×44×29 Å

Foldseek 3Di:
DPPDDPPQQDDPDWLDPVQALPKDWRACDPPPAQIFIWGRHPRDIATQWTADPVHGTDPDPDSPDDGHHD

pLDDT: mean 70.08, std 13.23, range [33.88, 86.44]

Organism: Lysobacter enzymogenes (NCBI:txid69)